Protein AF-A0A8H3QRW9-F1 (afdb_monomer_lite)

Sequence (106 aa):
MYIDSHDRFKETELPLIHEFHNTLKDEYHNLYLKTDVLNLADVWTEFRKMSIEYYELDSSHYVSAPSLTWDGMLKMTGVRIKLFTDMVMHDFTEKAKYGGISMACQ

Radius of gyration: 27.6 Å; chains: 1; bounding box: 53×30×73 Å

Structure (mmCIF, N/CA/C/O backbone):
data_AF-A0A8H3QRW9-F1
#
_entry.id   AF-A0A8H3QRW9-F1
#
loop_
_atom_site.group_PDB
_atom_site.id
_atom_site.type_symbol
_atom_site.label_atom_id
_atom_site.label_alt_id
_atom_site.label_comp_id
_atom_site.label_asym_id
_atom_site.label_entity_id
_atom_site.label_seq_id
_atom_site.pdbx_PDB_ins_code
_atom_site.Cartn_x
_atom_site.Cartn_y
_atom_site.Cartn_z
_atom_site.occupancy
_atom_site.B_iso_or_equiv
_atom_site.auth_seq_id
_atom_site.auth_comp_id
_atom_site.auth_asym_id
_atom_site.auth_atom_id
_atom_site.pdbx_PDB_model_num
ATOM 1 N N . MET A 1 1 ? 22.702 18.508 -46.870 1.00 47.69 1 MET A N 1
ATOM 2 C CA . MET A 1 1 ? 22.816 17.116 -47.346 1.00 47.69 1 MET A CA 1
ATOM 3 C C . MET A 1 1 ? 21.394 16.617 -47.540 1.00 47.69 1 MET A C 1
ATOM 5 O O . MET A 1 1 ? 20.674 16.490 -46.561 1.00 47.69 1 MET A O 1
ATOM 9 N N . TYR A 1 2 ? 20.933 16.564 -48.791 1.00 55.78 2 TYR A N 1
ATOM 10 C CA . TYR A 1 2 ? 19.545 16.243 -49.134 1.00 55.78 2 TYR A CA 1
ATOM 11 C C . TYR A 1 2 ? 19.427 14.718 -49.136 1.00 55.78 2 TYR A C 1
ATOM 13 O O . TYR A 1 2 ? 20.098 14.072 -49.933 1.00 55.78 2 TYR A O 1
ATOM 21 N N . ILE A 1 3 ? 18.667 14.154 -48.199 1.00 68.12 3 ILE A N 1
ATOM 22 C CA . ILE A 1 3 ? 18.409 12.710 -48.165 1.00 68.12 3 ILE A CA 1
ATOM 23 C C . ILE A 1 3 ? 17.525 12.389 -49.370 1.00 68.12 3 ILE A C 1
ATOM 25 O O . ILE A 1 3 ? 16.426 12.955 -49.490 1.00 68.12 3 ILE A O 1
ATOM 29 N N . ASP A 1 4 ? 18.031 11.536 -50.264 1.00 76.81 4 ASP A N 1
ATOM 30 C CA . ASP A 1 4 ? 17.311 11.089 -51.449 1.00 76.81 4 ASP A CA 1
ATOM 31 C C . ASP A 1 4 ? 15.982 10.460 -51.017 1.00 76.81 4 ASP A C 1
ATOM 33 O O . ASP A 1 4 ? 15.887 9.713 -50.041 1.00 76.81 4 ASP A O 1
ATOM 37 N N . SER A 1 5 ? 14.921 10.798 -51.743 1.00 68.88 5 SER A N 1
ATOM 38 C CA . SER A 1 5 ? 13.621 10.159 -51.583 1.00 68.88 5 SER A CA 1
ATOM 39 C C . SER A 1 5 ? 13.723 8.635 -51.645 1.00 68.88 5 SER A C 1
ATOM 41 O O . SER A 1 5 ? 13.029 7.967 -50.887 1.00 68.88 5 SER A O 1
ATOM 43 N N . HIS A 1 6 ? 14.628 8.097 -52.467 1.00 65.38 6 HIS A N 1
ATOM 44 C CA . HIS A 1 6 ? 14.844 6.661 -52.603 1.00 65.38 6 HIS A CA 1
ATOM 45 C C . HIS A 1 6 ? 15.444 6.014 -51.342 1.00 65.38 6 HIS A C 1
ATOM 47 O O . HIS A 1 6 ? 15.092 4.882 -51.012 1.00 65.38 6 HIS A O 1
ATOM 53 N N . ASP A 1 7 ? 16.263 6.748 -50.587 1.00 69.44 7 ASP A N 1
ATOM 54 C CA . ASP A 1 7 ? 16.821 6.275 -49.316 1.00 69.44 7 ASP A CA 1
ATOM 55 C C . ASP A 1 7 ? 15.751 6.248 -48.208 1.00 69.44 7 ASP A C 1
ATOM 57 O O . ASP A 1 7 ? 15.684 5.288 -47.443 1.00 69.44 7 ASP A O 1
ATOM 61 N N . ARG A 1 8 ? 14.821 7.220 -48.188 1.00 63.34 8 ARG A N 1
ATOM 62 C CA . ARG A 1 8 ? 13.657 7.194 -47.272 1.00 63.34 8 ARG A CA 1
ATOM 63 C C . ARG A 1 8 ? 12.704 6.031 -47.539 1.00 63.34 8 ARG A C 1
ATOM 65 O O . ARG A 1 8 ? 12.075 5.537 -46.605 1.00 63.34 8 ARG A O 1
ATOM 72 N N . PHE A 1 9 ? 12.557 5.610 -48.796 1.00 59.94 9 PHE A N 1
ATOM 73 C CA . PHE A 1 9 ? 11.722 4.452 -49.123 1.00 59.94 9 PHE A CA 1
ATOM 74 C C . PHE A 1 9 ? 12.325 3.158 -48.566 1.00 59.94 9 PHE A C 1
ATOM 76 O O . PHE A 1 9 ? 11.588 2.362 -48.002 1.00 59.94 9 PHE A O 1
ATOM 83 N N . LYS A 1 10 ? 13.655 3.005 -48.587 1.00 62.19 10 LYS A N 1
ATOM 84 C CA . LYS A 1 10 ? 14.335 1.851 -47.974 1.00 62.19 10 LYS A CA 1
ATOM 85 C C . LYS A 1 10 ? 14.301 1.863 -46.443 1.00 62.19 10 LYS A C 1
ATOM 87 O O . LYS A 1 10 ? 14.248 0.802 -45.837 1.00 62.19 10 LYS A O 1
ATOM 92 N N . GLU A 1 11 ? 14.286 3.038 -45.811 1.00 63.38 11 GLU A N 1
ATOM 93 C CA . GLU A 1 11 ? 14.089 3.170 -44.353 1.00 63.38 11 GLU A CA 1
ATOM 94 C C . GLU A 1 11 ? 12.643 2.894 -43.902 1.00 63.38 11 GLU A C 1
ATOM 96 O O . GLU A 1 11 ? 12.408 2.591 -42.734 1.00 63.38 11 GLU A O 1
ATOM 101 N N . THR A 1 12 ? 11.667 3.014 -44.809 1.00 61.97 12 THR A N 1
ATOM 102 C CA . THR A 1 12 ? 10.236 2.788 -44.525 1.00 61.97 12 THR A CA 1
ATOM 103 C C . THR A 1 12 ? 9.735 1.413 -44.967 1.00 61.97 12 THR A C 1
ATOM 105 O O . THR A 1 12 ? 8.573 1.078 -44.725 1.00 61.97 12 THR A O 1
ATOM 108 N N . GLU A 1 13 ? 10.597 0.592 -45.572 1.00 69.44 13 GLU A N 1
ATOM 109 C CA . GLU A 1 13 ? 10.305 -0.810 -45.854 1.00 69.44 13 GLU A CA 1
ATOM 110 C C . GLU A 1 13 ? 10.234 -1.596 -44.538 1.00 69.44 13 GLU A C 1
ATOM 112 O O . GLU A 1 13 ? 11.190 -1.675 -43.768 1.00 69.44 13 GLU A O 1
ATOM 117 N N . LEU A 1 14 ? 9.053 -2.158 -44.259 1.00 68.75 14 LEU A N 1
ATOM 118 C CA . LEU A 1 14 ? 8.827 -2.993 -43.082 1.00 68.75 14 LEU A CA 1
ATOM 119 C C . LEU A 1 14 ? 9.747 -4.225 -43.139 1.00 68.75 14 LEU A C 1
ATOM 121 O O . LEU A 1 14 ? 9.789 -4.892 -44.180 1.00 68.75 14 LEU A O 1
ATOM 125 N N . PRO A 1 15 ? 10.442 -4.569 -42.038 1.00 70.25 15 PRO A N 1
ATOM 126 C CA . PRO A 1 15 ? 11.283 -5.757 -41.994 1.00 70.25 15 PRO A CA 1
ATOM 127 C C . PRO A 1 15 ? 10.455 -7.019 -42.247 1.00 70.25 15 PRO A C 1
ATOM 129 O O . PRO A 1 15 ? 9.232 -7.046 -42.068 1.00 70.25 15 PRO A O 1
ATOM 132 N N . LEU A 1 16 ? 11.129 -8.097 -42.654 1.00 79.19 16 LEU A N 1
ATOM 133 C CA . LEU A 1 16 ? 10.473 -9.384 -42.862 1.00 79.19 16 LEU A CA 1
ATOM 134 C C . LEU A 1 16 ? 9.714 -9.796 -41.593 1.00 79.19 16 LEU A C 1
ATOM 136 O O . LEU A 1 16 ? 10.225 -9.676 -40.484 1.00 79.19 16 LEU A O 1
ATOM 140 N N . ILE A 1 17 ? 8.506 -10.342 -41.762 1.00 75.00 17 ILE A N 1
ATOM 141 C CA . ILE A 1 17 ? 7.582 -10.686 -40.663 1.00 75.00 17 ILE A CA 1
ATOM 142 C C . ILE A 1 17 ? 8.264 -11.489 -39.542 1.00 75.00 17 ILE A C 1
ATOM 144 O O . ILE A 1 17 ? 7.983 -11.265 -38.368 1.00 75.00 17 ILE A O 1
ATOM 148 N N . HIS A 1 18 ? 9.171 -12.409 -39.884 1.00 73.94 18 HIS A N 1
ATOM 149 C CA . HIS A 1 18 ? 9.894 -13.220 -38.900 1.00 73.94 18 HIS A CA 1
ATOM 150 C C . HIS A 1 18 ? 10.879 -12.396 -38.051 1.00 73.94 18 HIS A C 1
ATOM 152 O O . HIS A 1 18 ? 10.978 -12.610 -36.848 1.00 73.94 18 HIS A O 1
ATOM 158 N N . GLU A 1 19 ? 11.570 -11.439 -38.667 1.00 73.56 19 GLU A N 1
ATOM 159 C CA . GLU A 1 19 ? 12.517 -10.540 -38.012 1.00 73.56 19 GLU A CA 1
ATOM 160 C C . GLU A 1 19 ? 11.757 -9.546 -37.131 1.00 73.56 19 GLU A C 1
ATOM 162 O O . GLU A 1 19 ? 12.040 -9.432 -35.944 1.00 73.56 19 GLU A O 1
ATOM 167 N N . PHE A 1 20 ? 10.675 -8.970 -37.663 1.00 74.38 20 PHE A N 1
ATOM 168 C CA . PHE A 1 20 ? 9.756 -8.115 -36.915 1.00 74.38 20 PHE A CA 1
ATOM 169 C C . PHE A 1 20 ? 9.196 -8.804 -35.660 1.00 74.38 20 PHE A C 1
ATOM 171 O O . PHE A 1 20 ? 9.179 -8.218 -34.577 1.00 74.38 20 PHE A O 1
ATOM 178 N N . HIS A 1 21 ? 8.758 -10.063 -35.783 1.00 69.94 21 HIS A N 1
ATOM 179 C CA . HIS A 1 21 ? 8.226 -10.824 -34.653 1.00 69.94 21 HIS A CA 1
ATOM 180 C C . HIS A 1 21 ? 9.283 -11.179 -33.607 1.00 69.94 21 HIS A C 1
ATOM 182 O O . HIS A 1 21 ? 8.955 -11.154 -32.419 1.00 69.94 21 HIS A O 1
ATOM 188 N N . ASN A 1 22 ? 10.513 -11.497 -34.019 1.00 69.94 22 ASN A N 1
ATOM 189 C CA . ASN A 1 22 ? 11.608 -11.788 -33.093 1.00 69.94 22 ASN A CA 1
ATOM 190 C C . ASN A 1 22 ? 12.012 -10.526 -32.315 1.00 69.94 22 ASN A C 1
ATOM 192 O O . ASN A 1 22 ? 12.057 -10.555 -31.087 1.00 69.94 22 ASN A O 1
ATOM 196 N N . THR A 1 23 ? 12.186 -9.387 -32.995 1.00 70.69 23 THR A N 1
ATOM 197 C CA . THR A 1 23 ? 12.515 -8.106 -32.345 1.00 70.69 23 THR A CA 1
ATOM 198 C C . THR A 1 23 ? 11.416 -7.658 -31.373 1.00 70.69 23 THR A C 1
ATOM 200 O O . THR A 1 23 ? 11.709 -7.250 -30.249 1.00 70.69 23 THR A O 1
ATOM 203 N N . LEU A 1 24 ? 10.135 -7.779 -31.752 1.00 73.25 24 LEU A N 1
ATOM 204 C CA . LEU A 1 24 ? 9.003 -7.454 -30.871 1.00 73.25 24 LEU A CA 1
ATOM 205 C C . LEU A 1 24 ? 8.928 -8.342 -29.625 1.00 73.25 24 LEU A C 1
ATOM 207 O O . LEU A 1 24 ? 8.663 -7.843 -28.529 1.00 73.25 24 LEU A O 1
ATOM 211 N N . LYS A 1 25 ? 9.100 -9.657 -29.793 1.00 70.94 25 LYS A N 1
ATOM 212 C CA . LYS A 1 25 ? 8.938 -10.617 -28.696 1.00 70.94 25 LYS A CA 1
ATOM 213 C C . LYS A 1 25 ? 10.096 -10.625 -27.721 1.00 70.94 25 LYS A C 1
ATOM 215 O O . LYS A 1 25 ? 9.840 -10.850 -26.546 1.00 70.94 25 LYS A O 1
ATOM 220 N N . ASP A 1 26 ? 11.318 -10.401 -28.184 1.00 78.56 26 ASP A N 1
ATOM 221 C CA . ASP A 1 26 ? 12.482 -10.530 -27.317 1.00 78.56 26 ASP A CA 1
ATOM 222 C C . ASP A 1 26 ? 12.952 -9.162 -26.829 1.00 78.56 26 ASP A C 1
ATOM 224 O O . ASP A 1 26 ? 13.007 -8.924 -25.626 1.00 78.56 26 ASP A O 1
ATOM 228 N N . GLU A 1 27 ? 13.238 -8.211 -27.713 1.00 80.75 27 GLU A N 1
ATOM 229 C CA . GLU A 1 27 ? 13.847 -6.944 -27.288 1.00 80.75 27 GLU A CA 1
ATOM 230 C C . GLU A 1 27 ? 12.825 -5.981 -26.685 1.00 80.75 27 GLU A C 1
ATOM 232 O O . GLU A 1 27 ? 12.997 -5.515 -25.555 1.00 80.75 27 GLU A O 1
ATOM 237 N N . TYR A 1 28 ? 11.730 -5.718 -27.402 1.00 82.88 28 TYR A N 1
ATOM 238 C CA . TYR A 1 28 ? 10.705 -4.790 -26.923 1.00 82.88 28 TYR A CA 1
ATOM 239 C C . TYR A 1 28 ? 9.996 -5.326 -25.680 1.00 82.88 28 TYR A C 1
ATOM 241 O O . TYR A 1 28 ? 9.835 -4.590 -24.709 1.00 82.88 28 TYR A O 1
ATOM 249 N N . HIS A 1 29 ? 9.608 -6.604 -25.665 1.00 88.38 29 HIS A N 1
ATOM 250 C CA . HIS A 1 29 ? 8.973 -7.211 -24.494 1.00 88.38 29 HIS A CA 1
ATOM 251 C C . HIS A 1 29 ? 9.865 -7.148 -23.249 1.00 88.38 29 HIS A C 1
ATOM 253 O O . HIS A 1 29 ? 9.399 -6.711 -22.197 1.00 88.38 29 HIS A O 1
ATOM 259 N N . ASN A 1 30 ? 11.144 -7.531 -23.362 1.00 89.75 30 ASN A N 1
ATOM 260 C CA . ASN A 1 30 ? 12.070 -7.483 -22.230 1.00 89.75 30 ASN A CA 1
ATOM 261 C C . ASN A 1 30 ? 12.302 -6.047 -21.751 1.00 89.75 30 ASN A C 1
ATOM 263 O O . ASN A 1 30 ? 12.410 -5.816 -20.546 1.00 89.75 30 ASN A O 1
ATOM 267 N N . LEU A 1 31 ? 12.346 -5.078 -22.671 1.00 89.56 31 LEU A N 1
ATOM 268 C CA . LEU A 1 31 ? 12.443 -3.665 -22.322 1.00 89.56 31 LEU A CA 1
ATOM 269 C C . LEU A 1 31 ? 11.210 -3.197 -21.535 1.00 89.56 31 LEU A C 1
ATOM 271 O O . LEU A 1 31 ? 11.372 -2.642 -20.451 1.00 89.56 31 LEU A O 1
ATOM 275 N N . TYR A 1 32 ? 9.997 -3.470 -22.027 1.00 91.00 32 TYR A N 1
ATOM 276 C CA . TYR A 1 32 ? 8.754 -3.119 -21.331 1.00 91.00 32 TYR A CA 1
ATOM 277 C C . TYR A 1 32 ? 8.648 -3.789 -19.965 1.00 91.00 32 TYR A C 1
ATOM 279 O O . TYR A 1 32 ? 8.357 -3.114 -18.982 1.00 91.00 32 TYR A O 1
ATOM 287 N N . LEU A 1 33 ? 8.926 -5.093 -19.888 1.00 93.12 33 LEU A N 1
ATOM 288 C CA . LEU A 1 33 ? 8.887 -5.846 -18.638 1.00 93.12 33 LEU A CA 1
ATOM 289 C C . LEU A 1 33 ? 9.875 -5.270 -17.619 1.00 93.12 33 LEU A C 1
ATOM 291 O O . LEU A 1 33 ? 9.537 -5.096 -16.452 1.00 93.12 33 LEU A O 1
ATOM 295 N N . LYS A 1 34 ? 11.088 -4.918 -18.060 1.00 95.31 34 LYS A N 1
ATOM 296 C CA . LYS A 1 34 ? 12.086 -4.286 -17.197 1.00 95.31 34 LYS A CA 1
ATOM 297 C C . LYS A 1 34 ? 11.615 -2.920 -16.703 1.00 95.31 34 LYS A C 1
ATOM 299 O O . LYS A 1 34 ? 11.766 -2.632 -15.520 1.00 95.31 34 LYS A O 1
ATOM 304 N N . THR A 1 35 ? 11.045 -2.091 -17.575 1.00 95.94 35 THR A N 1
ATOM 305 C CA . THR A 1 35 ? 10.499 -0.784 -17.187 1.00 95.94 35 THR A CA 1
ATOM 306 C C . THR A 1 35 ? 9.342 -0.924 -16.199 1.00 95.94 35 THR A C 1
ATOM 308 O O . THR A 1 35 ? 9.318 -0.205 -15.205 1.00 95.94 35 THR A O 1
ATOM 311 N N . ASP A 1 36 ? 8.426 -1.865 -16.424 1.00 96.50 36 ASP A N 1
ATOM 312 C CA . ASP A 1 36 ? 7.282 -2.111 -15.541 1.00 96.50 36 ASP A CA 1
ATOM 313 C C . ASP A 1 36 ? 7.733 -2.570 -14.147 1.00 96.50 36 ASP A C 1
ATOM 315 O O . ASP A 1 36 ? 7.342 -1.985 -13.139 1.00 96.50 36 ASP A O 1
ATOM 319 N N . VAL A 1 37 ? 8.660 -3.534 -14.085 1.00 97.00 37 VAL A N 1
ATOM 320 C CA . VAL A 1 37 ? 9.226 -4.026 -12.819 1.00 97.00 37 VAL A CA 1
ATOM 321 C C . VAL A 1 37 ? 9.973 -2.924 -12.067 1.00 97.00 37 VAL A C 1
ATOM 323 O O . VAL A 1 37 ? 9.828 -2.817 -10.851 1.00 97.00 37 VAL A O 1
ATOM 326 N N . LEU A 1 38 ? 10.765 -2.098 -12.761 1.00 97.56 38 LEU A N 1
ATOM 327 C CA . LEU A 1 38 ? 11.498 -0.998 -12.127 1.00 97.56 38 LEU A CA 1
ATOM 328 C C . LEU A 1 38 ? 10.551 0.075 -11.582 1.00 97.56 38 LEU A C 1
ATOM 330 O O . LEU A 1 38 ? 10.720 0.499 -10.442 1.00 97.56 38 LEU A O 1
ATOM 334 N N . ASN A 1 39 ? 9.536 0.468 -12.355 1.00 97.50 39 ASN A N 1
ATOM 335 C CA . ASN A 1 39 ? 8.540 1.443 -11.913 1.00 97.50 39 ASN A CA 1
ATOM 336 C C . ASN A 1 39 ? 7.731 0.916 -10.725 1.00 97.50 39 ASN A C 1
ATOM 338 O O . ASN A 1 39 ? 7.509 1.638 -9.754 1.00 97.50 39 ASN A O 1
ATOM 342 N N . LEU A 1 40 ? 7.321 -0.353 -10.772 1.00 97.31 40 LEU A N 1
ATOM 343 C CA . LEU A 1 40 ? 6.607 -0.983 -9.670 1.00 97.31 40 LEU A CA 1
ATOM 344 C C . LEU A 1 40 ? 7.482 -1.056 -8.414 1.00 97.31 40 LEU A C 1
ATOM 346 O O . LEU A 1 40 ? 7.002 -0.760 -7.322 1.00 97.31 40 LEU A O 1
ATOM 350 N N . ALA A 1 41 ? 8.760 -1.414 -8.558 1.00 97.38 41 ALA A N 1
ATOM 351 C CA . ALA A 1 41 ? 9.700 -1.467 -7.444 1.00 97.38 41 ALA A CA 1
ATOM 352 C C . ALA A 1 41 ? 9.932 -0.088 -6.811 1.00 97.38 41 ALA A C 1
ATOM 354 O O . ALA A 1 41 ? 9.997 0.007 -5.584 1.00 97.38 41 ALA A O 1
ATOM 355 N N . ASP A 1 42 ? 10.023 0.969 -7.619 1.00 97.88 42 ASP A N 1
ATOM 356 C CA . ASP A 1 42 ? 10.199 2.343 -7.140 1.00 97.88 42 ASP A CA 1
ATOM 357 C C . ASP A 1 42 ? 8.973 2.811 -6.337 1.00 97.88 42 ASP A C 1
ATOM 359 O O . ASP A 1 42 ? 9.077 3.139 -5.152 1.00 97.88 42 ASP A O 1
ATOM 363 N N . VAL A 1 43 ? 7.776 2.690 -6.926 1.00 97.44 43 VAL A N 1
ATOM 364 C CA . VAL A 1 43 ? 6.507 3.032 -6.259 1.00 97.44 43 VAL A CA 1
ATOM 365 C C . VAL A 1 43 ? 6.306 2.208 -4.985 1.00 97.44 43 VAL A C 1
ATOM 367 O O . VAL A 1 43 ? 5.893 2.746 -3.956 1.00 97.44 43 VAL A O 1
ATOM 370 N N . TRP A 1 44 ? 6.617 0.910 -5.019 1.00 96.69 44 TRP A N 1
ATOM 371 C CA . TRP A 1 44 ? 6.487 0.039 -3.852 1.00 96.69 44 TRP A CA 1
ATOM 372 C C . TRP A 1 44 ? 7.465 0.407 -2.733 1.00 96.69 44 TRP A C 1
ATOM 374 O O . TRP A 1 44 ? 7.104 0.372 -1.554 1.00 96.69 44 TRP A O 1
ATOM 384 N N . THR A 1 45 ? 8.693 0.792 -3.083 1.00 97.12 45 THR A N 1
ATOM 385 C CA . THR A 1 45 ? 9.708 1.202 -2.107 1.00 97.12 45 THR A CA 1
ATOM 386 C C . THR A 1 45 ? 9.275 2.469 -1.376 1.00 97.12 45 THR A C 1
ATOM 388 O O . THR A 1 45 ? 9.343 2.512 -0.146 1.00 97.12 45 THR A O 1
ATOM 391 N N . GLU A 1 46 ? 8.773 3.470 -2.101 1.00 97.44 46 GLU A N 1
ATOM 392 C CA . GLU A 1 46 ? 8.255 4.697 -1.487 1.00 97.44 46 GLU A CA 1
ATOM 393 C C . GLU A 1 46 ? 6.981 4.447 -0.677 1.00 97.44 46 GLU A C 1
ATOM 395 O O . GLU A 1 46 ? 6.851 4.939 0.445 1.00 97.44 46 GLU A O 1
ATOM 400 N N . PHE A 1 47 ? 6.079 3.592 -1.164 1.00 96.75 47 PHE A N 1
ATOM 401 C CA . PHE A 1 47 ? 4.900 3.188 -0.401 1.00 96.75 47 PHE A CA 1
ATOM 402 C C . PHE A 1 47 ? 5.262 2.504 0.926 1.00 96.75 47 PHE A C 1
ATOM 404 O O . PHE A 1 47 ? 4.653 2.790 1.961 1.00 96.75 47 PHE A O 1
ATOM 411 N N . ARG A 1 48 ? 6.272 1.626 0.933 1.00 96.69 48 ARG A N 1
ATOM 412 C CA . ARG A 1 48 ? 6.748 0.962 2.155 1.00 96.69 48 ARG A CA 1
ATOM 413 C C . ARG A 1 48 ? 7.378 1.952 3.134 1.00 96.69 48 ARG A C 1
ATOM 415 O O . ARG A 1 48 ? 7.065 1.889 4.320 1.00 96.69 48 ARG A O 1
ATOM 422 N N . LYS A 1 49 ? 8.222 2.875 2.654 1.00 97.31 49 LYS A N 1
ATOM 423 C CA . LYS A 1 49 ? 8.815 3.939 3.488 1.00 97.31 49 LYS A CA 1
ATOM 424 C C . LYS A 1 49 ? 7.731 4.790 4.145 1.00 97.31 49 LYS A C 1
ATOM 426 O O . LYS A 1 49 ? 7.723 4.921 5.364 1.00 97.31 49 LYS A O 1
ATOM 431 N N . MET A 1 50 ? 6.777 5.268 3.348 1.00 96.25 50 MET A N 1
ATOM 432 C CA . MET A 1 50 ? 5.622 6.030 3.819 1.00 96.25 50 MET A CA 1
ATOM 433 C C . MET A 1 50 ? 4.814 5.240 4.855 1.00 96.25 50 MET A C 1
ATOM 435 O O . MET A 1 50 ? 4.453 5.766 5.901 1.00 96.25 50 MET A O 1
ATOM 439 N N . SER A 1 51 ? 4.560 3.954 4.609 1.00 95.88 51 SER A N 1
ATOM 440 C CA . SER A 1 51 ? 3.784 3.126 5.539 1.00 95.88 51 SER A CA 1
ATOM 441 C C . SER A 1 51 ? 4.451 3.016 6.914 1.00 95.88 51 SER A C 1
ATOM 443 O O . SER A 1 51 ? 3.786 3.147 7.943 1.00 95.88 51 SER A O 1
ATOM 445 N N . ILE A 1 52 ? 5.774 2.842 6.931 1.00 96.00 52 ILE A N 1
ATOM 446 C CA . ILE A 1 52 ? 6.563 2.787 8.163 1.00 96.00 52 ILE A CA 1
ATOM 447 C C . ILE A 1 52 ? 6.599 4.158 8.850 1.00 96.00 52 ILE A C 1
ATOM 449 O O . ILE A 1 52 ? 6.488 4.220 10.068 1.00 96.00 52 ILE A O 1
ATOM 453 N N . GLU A 1 53 ? 6.719 5.252 8.100 1.00 96.31 53 GLU A N 1
ATOM 454 C CA . GLU A 1 53 ? 6.773 6.606 8.662 1.00 96.31 53 GLU A CA 1
ATOM 455 C C . GLU A 1 53 ? 5.440 7.043 9.290 1.00 96.31 53 GLU A C 1
ATOM 457 O O . GLU A 1 53 ? 5.421 7.543 10.411 1.00 96.31 53 GLU A O 1
ATOM 462 N N . TYR A 1 54 ? 4.320 6.839 8.591 1.00 93.88 54 TYR A N 1
ATOM 463 C CA . TYR A 1 54 ? 3.013 7.351 9.018 1.00 93.88 54 TYR A CA 1
ATOM 464 C C . TYR A 1 54 ? 2.243 6.394 9.925 1.00 93.88 54 TYR A C 1
ATOM 466 O O . TYR A 1 54 ? 1.564 6.837 10.851 1.00 93.88 54 TYR A O 1
ATOM 474 N N . TYR A 1 55 ? 2.298 5.092 9.643 1.00 93.56 55 TYR A N 1
ATOM 475 C CA . TYR A 1 55 ? 1.532 4.090 10.388 1.00 93.56 55 TYR A CA 1
ATOM 476 C C . TYR A 1 55 ? 2.401 3.291 11.357 1.00 93.56 55 TYR A C 1
ATOM 478 O O . TYR A 1 55 ? 1.853 2.576 12.199 1.00 93.56 55 TYR A O 1
ATOM 486 N N . GLU A 1 56 ? 3.736 3.385 11.251 1.00 95.12 56 GLU A N 1
ATOM 487 C CA . GLU A 1 56 ? 4.679 2.503 11.952 1.00 95.12 56 GLU A CA 1
ATOM 488 C C . GLU A 1 56 ? 4.346 1.016 11.709 1.00 95.12 56 GLU A C 1
ATOM 490 O O . GLU A 1 56 ? 4.449 0.175 12.608 1.00 95.12 56 GLU A O 1
ATOM 495 N N . LEU A 1 57 ? 3.873 0.707 10.499 1.00 95.25 57 LEU A N 1
ATOM 496 C CA . LEU A 1 57 ? 3.517 -0.630 10.037 1.00 95.25 57 LEU A CA 1
ATOM 497 C C . LEU A 1 57 ? 4.237 -0.892 8.713 1.00 95.25 57 LEU A C 1
ATOM 499 O O . LEU A 1 57 ? 4.278 -0.035 7.832 1.00 95.25 57 LEU A O 1
ATOM 503 N N . ASP A 1 58 ? 4.796 -2.090 8.557 1.00 95.12 58 ASP A N 1
ATOM 504 C CA . ASP A 1 58 ? 5.418 -2.499 7.296 1.00 95.12 58 ASP A CA 1
ATOM 505 C C . ASP A 1 58 ? 4.357 -3.085 6.362 1.00 95.12 58 ASP A C 1
ATOM 507 O O . ASP A 1 58 ? 3.753 -4.118 6.663 1.00 95.12 58 ASP A O 1
ATOM 511 N N . SER A 1 59 ? 4.162 -2.444 5.207 1.00 94.19 59 SER A N 1
ATOM 512 C CA . SER A 1 59 ? 3.221 -2.879 4.172 1.00 94.19 59 SER A CA 1
ATOM 513 C C . SER A 1 59 ? 3.486 -4.302 3.669 1.00 94.19 59 SER A C 1
ATOM 515 O O . SER A 1 59 ? 2.552 -4.975 3.242 1.00 94.19 59 SER A O 1
ATOM 517 N N . SER A 1 60 ? 4.722 -4.796 3.780 1.00 94.81 60 SER A N 1
ATOM 518 C CA . SER A 1 60 ? 5.121 -6.139 3.330 1.00 94.81 60 SER A CA 1
ATOM 519 C C . SER A 1 60 ? 4.514 -7.273 4.167 1.00 94.81 60 SER A C 1
ATOM 521 O O . SER A 1 60 ? 4.509 -8.420 3.727 1.00 94.81 60 SER A O 1
ATOM 523 N N . HIS A 1 61 ? 4.003 -6.976 5.367 1.00 95.06 61 HIS A N 1
ATOM 524 C CA . HIS A 1 61 ? 3.338 -7.961 6.230 1.00 95.06 61 HIS A CA 1
ATOM 525 C C . HIS A 1 61 ? 1.839 -8.118 5.942 1.00 95.06 61 HIS A C 1
ATOM 527 O O . HIS A 1 61 ? 1.181 -8.951 6.565 1.00 95.06 61 HIS A O 1
ATOM 533 N N . TYR A 1 62 ? 1.287 -7.339 5.008 1.00 95.50 62 TYR A N 1
ATOM 534 C CA . TYR A 1 62 ? -0.135 -7.348 4.687 1.00 95.50 62 TYR A CA 1
ATOM 535 C C . TYR A 1 62 ? -0.365 -7.842 3.262 1.00 95.50 62 TYR A C 1
ATOM 537 O O . TYR A 1 62 ? 0.378 -7.529 2.338 1.00 95.50 62 TYR A O 1
ATOM 545 N N . VAL A 1 63 ? -1.450 -8.595 3.076 1.00 94.75 63 VAL A N 1
ATOM 546 C CA . VAL A 1 63 ? -1.853 -9.132 1.764 1.00 94.75 63 VAL A CA 1
ATOM 547 C C . VAL A 1 63 ? -2.344 -8.022 0.827 1.00 94.75 63 VAL A C 1
ATOM 549 O O . VAL A 1 63 ? -2.268 -8.155 -0.391 1.00 94.75 63 VAL A O 1
ATOM 552 N N . SER A 1 64 ? -2.881 -6.931 1.380 1.00 95.56 64 SER A N 1
ATOM 553 C CA . SER A 1 64 ? -3.471 -5.845 0.600 1.00 95.56 64 SER A CA 1
ATOM 554 C C . SER A 1 64 ? -3.404 -4.505 1.334 1.00 95.56 64 SER A C 1
ATOM 556 O O . SER A 1 64 ? -3.337 -4.465 2.566 1.00 95.56 64 SER A O 1
ATOM 558 N N . ALA A 1 65 ? -3.484 -3.403 0.581 1.00 94.31 65 ALA A N 1
ATOM 559 C CA . ALA A 1 65 ? -3.522 -2.055 1.147 1.00 94.31 65 ALA A CA 1
ATOM 560 C C . ALA A 1 65 ? -4.705 -1.834 2.117 1.00 94.31 65 ALA A C 1
ATOM 562 O O . ALA A 1 65 ? -4.459 -1.311 3.199 1.00 94.31 65 ALA A O 1
ATOM 563 N N . PRO A 1 66 ? -5.947 -2.295 1.845 1.00 95.25 66 PRO A N 1
ATOM 564 C CA . PRO A 1 66 ? -7.038 -2.182 2.816 1.00 95.25 66 PRO A CA 1
ATOM 565 C C . PRO A 1 66 ? -6.758 -2.877 4.152 1.00 95.25 66 PRO A C 1
ATOM 567 O O . PRO A 1 66 ? -7.146 -2.357 5.193 1.00 95.25 66 PRO A O 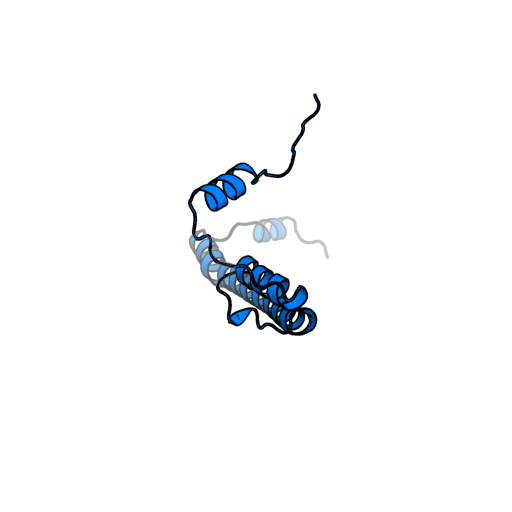1
ATOM 570 N N . SER A 1 67 ? -6.069 -4.026 4.148 1.00 95.75 67 SER A N 1
ATOM 571 C CA . SER A 1 67 ? -5.689 -4.723 5.385 1.00 95.75 67 SER A CA 1
ATOM 572 C C . SER A 1 67 ? -4.698 -3.904 6.216 1.00 95.75 67 SER A C 1
ATOM 574 O O . SER A 1 67 ? -4.869 -3.796 7.428 1.00 95.75 67 SER A O 1
ATOM 576 N N . LEU A 1 68 ? -3.707 -3.292 5.558 1.00 96.06 68 LEU A N 1
ATOM 577 C CA . LEU A 1 68 ? -2.764 -2.369 6.191 1.00 96.06 68 LEU A CA 1
ATOM 578 C C . LEU A 1 68 ? -3.491 -1.140 6.750 1.00 96.06 68 LEU A C 1
ATOM 580 O O . LEU A 1 68 ? -3.308 -0.788 7.911 1.00 96.06 68 LEU A O 1
ATOM 584 N N . THR A 1 69 ? -4.335 -0.491 5.943 1.00 94.88 69 THR A N 1
ATOM 585 C CA . THR A 1 69 ? -5.055 0.722 6.352 1.00 94.88 69 THR A CA 1
ATOM 586 C C . THR A 1 69 ? -6.035 0.447 7.488 1.00 94.88 69 THR A C 1
ATOM 588 O O . THR A 1 69 ? -6.189 1.287 8.369 1.00 94.88 69 THR A O 1
ATOM 591 N N . TRP A 1 70 ? -6.671 -0.726 7.510 1.00 94.62 70 TRP A N 1
ATOM 592 C CA . TRP A 1 70 ? -7.541 -1.141 8.608 1.00 94.62 70 TRP A CA 1
ATOM 593 C C . TRP A 1 70 ? -6.783 -1.217 9.935 1.00 94.62 70 TRP A C 1
ATOM 595 O O . TRP A 1 70 ? -7.227 -0.649 10.932 1.00 94.62 70 TRP A O 1
ATOM 605 N N . ASP A 1 71 ? -5.618 -1.862 9.946 1.00 94.44 71 ASP A N 1
ATOM 606 C CA . ASP A 1 71 ? -4.799 -1.969 11.154 1.00 94.44 71 ASP A CA 1
ATOM 607 C C . ASP A 1 71 ? -4.176 -0.618 11.544 1.00 94.44 71 ASP A C 1
ATOM 609 O O . ASP A 1 71 ? -4.198 -0.230 12.711 1.00 94.44 71 ASP A O 1
ATOM 613 N N . GLY A 1 72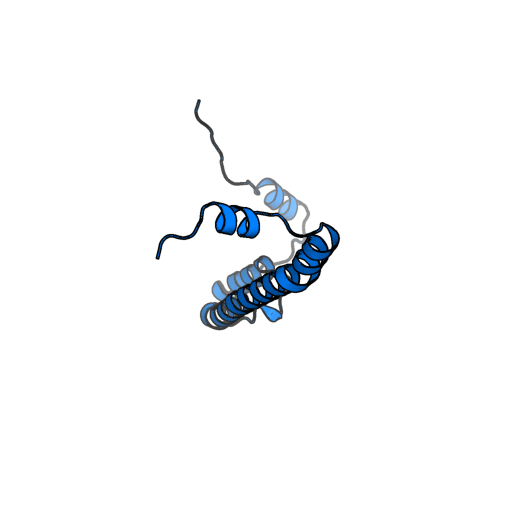 ? -3.737 0.173 10.559 1.00 95.12 72 GLY A N 1
ATOM 614 C CA . GLY A 1 72 ? -3.290 1.552 10.766 1.00 95.12 72 GLY A CA 1
ATOM 615 C C . GLY A 1 72 ? -4.371 2.426 11.409 1.00 95.12 72 GLY A C 1
ATOM 616 O O . GLY A 1 72 ? -4.098 3.132 12.378 1.00 95.12 72 GLY A O 1
ATOM 617 N N . MET A 1 73 ? -5.621 2.323 10.946 1.00 95.25 73 MET A N 1
ATOM 618 C CA . MET A 1 73 ? -6.774 3.016 11.533 1.00 95.25 73 MET A CA 1
ATOM 619 C C . MET A 1 73 ? -7.001 2.593 12.992 1.00 95.25 73 MET A C 1
ATOM 621 O O . MET A 1 73 ? -7.218 3.448 13.857 1.00 95.25 73 MET A O 1
ATOM 625 N N . LEU A 1 74 ? -6.946 1.293 13.292 1.00 95.00 74 LEU A N 1
ATOM 626 C CA . LEU A 1 74 ? -7.103 0.789 14.660 1.00 95.00 74 LEU A CA 1
ATOM 627 C C . LEU A 1 74 ? -5.971 1.264 15.575 1.00 95.00 74 LEU A C 1
ATOM 629 O O . LEU A 1 74 ? -6.234 1.704 16.694 1.00 95.00 74 LEU A O 1
ATOM 633 N N . LYS A 1 75 ? -4.726 1.237 15.090 1.00 93.50 75 LYS A N 1
ATOM 634 C CA . LYS A 1 75 ? -3.548 1.704 15.828 1.00 93.50 75 LYS A CA 1
ATOM 635 C C . LYS A 1 75 ? -3.613 3.205 16.118 1.00 93.50 75 LYS A C 1
ATOM 637 O O . LYS A 1 75 ? -3.370 3.607 17.251 1.00 93.50 75 LYS A O 1
ATOM 642 N N . MET A 1 76 ? -3.997 4.018 15.132 1.00 93.62 76 MET A N 1
ATOM 643 C CA . MET A 1 76 ? -4.123 5.475 15.278 1.00 93.62 76 MET A CA 1
ATOM 644 C C . MET A 1 76 ? -5.252 5.885 16.229 1.00 93.62 76 MET A C 1
ATOM 646 O O . MET A 1 76 ? -5.091 6.811 17.018 1.00 93.62 76 MET A O 1
ATOM 650 N N . THR A 1 77 ? -6.403 5.212 16.161 1.00 95.44 77 THR A N 1
ATOM 651 C CA . THR A 1 77 ? -7.570 5.548 16.998 1.00 95.44 77 THR A CA 1
ATOM 652 C C . THR A 1 77 ? -7.531 4.894 18.381 1.00 95.44 77 THR A C 1
ATOM 654 O O . THR A 1 77 ? -8.243 5.330 19.284 1.00 95.44 77 THR A O 1
ATOM 657 N N . GLY A 1 78 ? -6.741 3.829 18.561 1.00 93.12 78 GLY A N 1
ATOM 658 C CA . GLY A 1 78 ? -6.691 3.031 19.790 1.00 93.12 78 GLY A CA 1
ATOM 659 C C . GLY A 1 78 ? -7.979 2.250 20.084 1.00 93.12 78 GLY A C 1
ATOM 660 O O . GLY A 1 78 ? -8.118 1.660 21.161 1.00 93.12 78 GLY A O 1
ATOM 661 N N . VAL A 1 79 ? -8.939 2.243 19.154 1.00 94.38 79 VAL A N 1
ATOM 662 C CA . VAL A 1 79 ? -10.239 1.590 19.325 1.00 94.38 79 VAL A CA 1
ATOM 663 C C . VAL A 1 79 ? -10.071 0.077 19.231 1.00 94.38 79 VAL A C 1
ATOM 665 O O . VAL A 1 79 ? -9.461 -0.451 18.306 1.00 94.38 79 VAL A O 1
ATOM 668 N N . ARG A 1 80 ? -10.673 -0.651 20.177 1.00 91.62 80 ARG A N 1
ATOM 669 C CA . ARG A 1 80 ? -10.756 -2.117 20.139 1.00 91.62 80 ARG A CA 1
ATOM 670 C C . ARG A 1 80 ? -12.143 -2.537 19.675 1.00 91.62 80 ARG A C 1
ATOM 672 O O . ARG A 1 80 ? -13.097 -2.504 20.453 1.00 91.62 80 ARG A O 1
ATOM 679 N N . ILE A 1 81 ? -12.247 -2.933 18.410 1.00 90.38 81 ILE A N 1
ATOM 680 C CA . ILE A 1 81 ? -13.493 -3.460 17.848 1.00 90.38 81 ILE A CA 1
ATOM 681 C C . ILE A 1 81 ? -13.726 -4.864 18.410 1.00 90.38 81 ILE A C 1
ATOM 683 O O . ILE A 1 81 ? -12.843 -5.721 18.371 1.00 90.38 81 ILE A O 1
ATOM 687 N N . LYS A 1 82 ? -14.917 -5.092 18.965 1.00 89.62 82 LYS A N 1
ATOM 688 C CA . LYS A 1 82 ? -15.348 -6.414 19.428 1.00 89.62 82 LYS A CA 1
ATOM 689 C C . LYS A 1 82 ? -15.982 -7.181 18.274 1.00 89.62 82 LYS A C 1
ATOM 691 O O . LYS A 1 82 ? -16.642 -6.587 17.426 1.00 89.62 82 LYS A O 1
ATOM 696 N N . LEU A 1 83 ? -15.812 -8.499 18.280 1.00 90.44 83 LEU A N 1
ATOM 697 C CA . LEU A 1 83 ? -16.519 -9.376 17.355 1.00 90.44 83 LEU A CA 1
ATOM 698 C C . LEU A 1 83 ? -18.028 -9.304 17.623 1.00 90.44 83 LEU A C 1
ATOM 700 O O . LEU A 1 83 ? -18.447 -9.253 18.782 1.00 90.44 83 LEU A O 1
ATOM 704 N N . PHE A 1 84 ? -18.839 -9.318 16.564 1.00 91.12 84 PHE A N 1
ATOM 705 C CA . PHE A 1 84 ? -20.288 -9.403 16.711 1.00 91.12 84 PHE A CA 1
ATOM 706 C C . PHE A 1 84 ? -20.674 -10.732 17.365 1.00 91.12 84 PHE A C 1
ATOM 708 O O . PHE A 1 84 ? -20.321 -11.802 16.874 1.00 91.12 84 PHE A O 1
ATOM 715 N N . THR A 1 85 ? -21.392 -10.653 18.484 1.00 93.12 85 THR A N 1
ATOM 716 C CA . THR A 1 85 ? -21.877 -11.823 19.233 1.00 93.12 85 THR A CA 1
ATOM 717 C C . THR A 1 85 ? -23.327 -12.173 18.912 1.00 93.12 85 THR A C 1
ATOM 719 O O . THR A 1 85 ? -23.762 -13.278 19.210 1.00 93.12 85 THR A O 1
ATOM 722 N N . ASP A 1 86 ? -24.077 -11.231 18.339 1.00 93.69 86 ASP A N 1
ATOM 723 C CA . ASP A 1 86 ? -25.506 -11.352 18.056 1.00 93.69 86 ASP A CA 1
ATOM 724 C C . ASP A 1 86 ? -25.786 -11.003 16.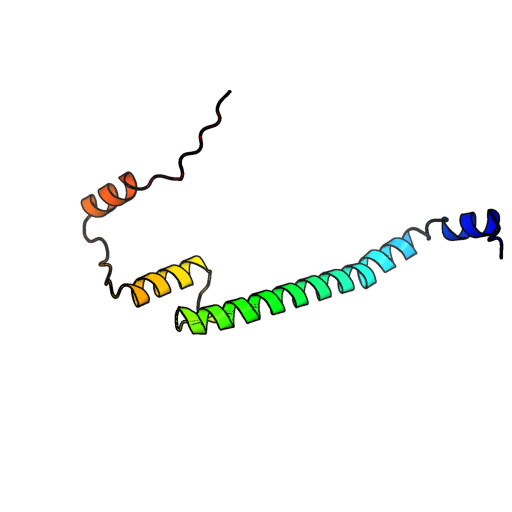586 1.00 93.69 86 ASP A C 1
ATOM 726 O O . ASP A 1 86 ? -25.196 -10.074 16.024 1.00 93.69 86 ASP A O 1
ATOM 730 N N . MET A 1 87 ? -26.717 -11.738 15.981 1.00 94.31 87 MET A N 1
ATOM 731 C CA . MET A 1 87 ? -27.209 -11.532 14.621 1.00 94.31 87 MET A CA 1
ATOM 732 C C . MET A 1 87 ? -27.873 -10.160 14.454 1.00 94.31 87 ME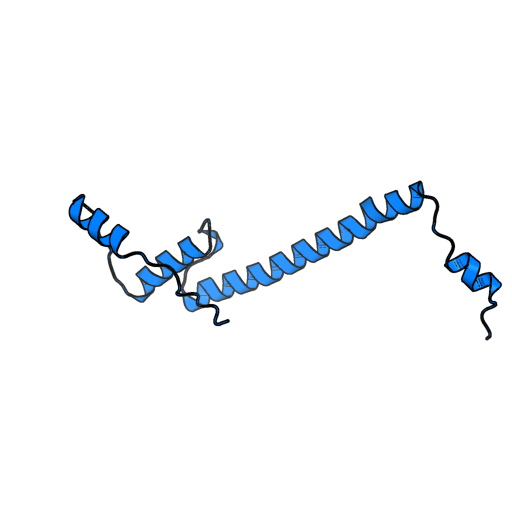T A C 1
ATOM 734 O O . MET A 1 87 ? -27.733 -9.543 13.403 1.00 94.31 87 MET A O 1
ATOM 738 N N . VAL A 1 88 ? -28.509 -9.618 15.499 1.00 94.69 88 VAL A N 1
ATOM 739 C CA . VAL A 1 88 ? -29.140 -8.287 15.432 1.00 94.69 88 VAL A CA 1
ATOM 740 C C . VAL A 1 88 ? -28.105 -7.177 15.195 1.00 94.69 88 VAL A C 1
ATOM 742 O O . VAL A 1 88 ? -28.353 -6.253 14.420 1.00 94.69 88 VAL A O 1
ATOM 745 N N . MET A 1 89 ? -26.924 -7.269 15.819 1.00 93.62 89 MET A N 1
ATOM 746 C CA . MET A 1 89 ? -25.839 -6.292 15.628 1.00 93.62 89 MET A CA 1
ATOM 747 C C . MET A 1 89 ? -25.242 -6.369 14.221 1.00 93.62 89 MET A C 1
ATOM 749 O O . MET A 1 89 ? -24.928 -5.340 13.615 1.00 93.62 89 MET A O 1
ATOM 753 N N . HIS A 1 90 ? -25.107 -7.590 13.703 1.00 93.50 90 HIS A N 1
ATOM 754 C CA . HIS A 1 90 ? -24.663 -7.834 12.339 1.00 93.50 90 HIS A CA 1
ATOM 755 C C . HIS A 1 90 ? -25.655 -7.239 11.330 1.00 93.50 90 HIS A C 1
ATOM 757 O O . HIS A 1 90 ? -25.267 -6.416 10.504 1.00 93.50 90 HIS A O 1
ATOM 763 N N . ASP A 1 91 ? -26.944 -7.562 11.454 1.00 95.19 91 ASP A N 1
ATOM 764 C CA . ASP A 1 91 ? -27.990 -7.090 10.541 1.00 95.19 91 ASP A CA 1
ATOM 765 C C . ASP A 1 91 ? -28.150 -5.570 10.557 1.00 95.19 91 ASP A C 1
ATOM 767 O O . ASP A 1 91 ? -28.380 -4.960 9.512 1.00 9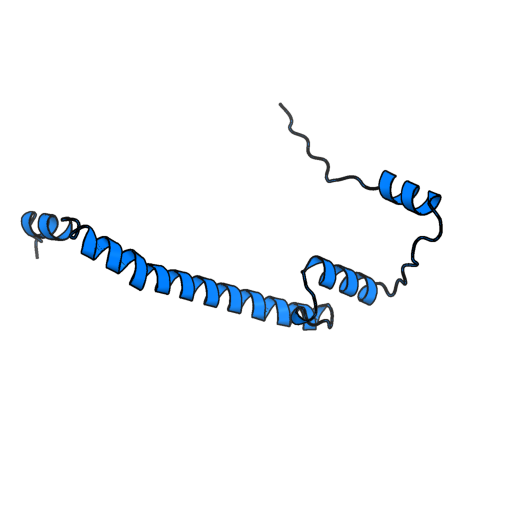5.19 91 ASP A O 1
ATOM 771 N N . PHE A 1 92 ? -28.024 -4.944 11.730 1.00 93.94 92 PHE A N 1
ATOM 772 C CA . PHE A 1 92 ? -28.013 -3.488 11.843 1.00 93.94 92 PHE A CA 1
ATOM 773 C C . PHE A 1 92 ? -26.848 -2.877 11.054 1.00 93.94 92 PHE A C 1
ATOM 775 O O . PHE A 1 92 ? -27.045 -1.920 10.306 1.00 93.94 92 PHE A O 1
ATOM 782 N N . THR A 1 93 ? -25.652 -3.457 11.182 1.00 92.88 93 THR A N 1
ATOM 783 C CA . THR A 1 93 ? -24.447 -2.975 10.497 1.00 92.88 93 THR A CA 1
ATOM 784 C C . THR A 1 93 ? -24.539 -3.179 8.988 1.00 92.88 93 THR A C 1
ATOM 786 O O . THR A 1 93 ? -24.235 -2.258 8.236 1.00 92.88 93 THR A O 1
ATOM 789 N N . GLU A 1 94 ? -24.999 -4.344 8.525 1.00 94.00 94 GLU A N 1
ATOM 790 C CA . GLU A 1 94 ? -25.171 -4.618 7.093 1.00 94.00 94 GLU A CA 1
ATOM 791 C C . GLU A 1 94 ? -26.191 -3.674 6.447 1.00 94.00 94 GLU A C 1
ATOM 793 O O . GLU A 1 94 ? -25.923 -3.116 5.385 1.00 94.00 94 GLU A O 1
ATOM 798 N N . LYS A 1 95 ? -27.325 -3.412 7.112 1.00 95.38 95 LYS A N 1
ATOM 799 C CA . LYS A 1 95 ? -28.342 -2.462 6.621 1.00 95.38 95 LYS A CA 1
ATOM 800 C C . LYS A 1 95 ? -27.864 -1.008 6.615 1.00 95.38 95 LYS A C 1
ATOM 802 O O . LYS A 1 95 ?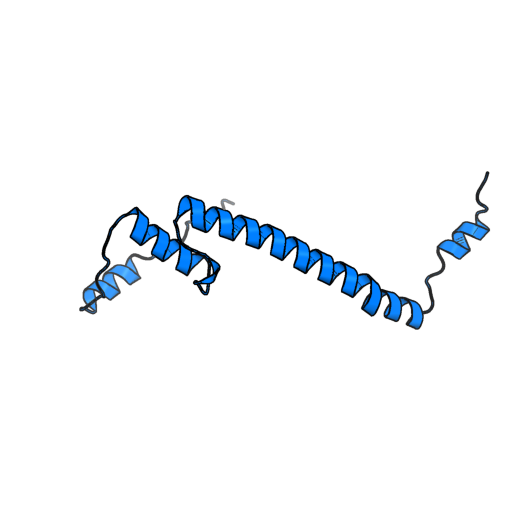 -28.453 -0.180 5.924 1.00 95.38 95 LYS A O 1
ATOM 807 N N . ALA A 1 96 ? -26.835 -0.686 7.396 1.00 92.88 96 ALA A N 1
ATOM 808 C CA . ALA A 1 96 ? -26.250 0.648 7.452 1.00 92.88 96 ALA A CA 1
ATOM 809 C C . ALA A 1 96 ? -25.195 0.895 6.357 1.00 92.88 96 ALA A C 1
ATOM 811 O O . ALA A 1 96 ? -24.764 2.035 6.184 1.00 92.88 96 ALA A O 1
ATOM 812 N N . LYS A 1 97 ? -24.765 -0.134 5.612 1.00 92.88 97 LYS A N 1
ATOM 813 C CA . LYS A 1 97 ? -23.793 0.027 4.525 1.00 92.88 97 LYS A CA 1
ATOM 814 C C . LYS A 1 97 ? -24.464 0.645 3.299 1.00 92.88 97 LYS A C 1
ATOM 816 O O . LYS A 1 97 ? -25.305 0.022 2.659 1.00 92.88 97 LYS A O 1
ATOM 821 N N . TYR A 1 98 ? -24.023 1.844 2.931 1.00 92.06 98 TYR A N 1
ATOM 822 C CA . TYR A 1 98 ? -24.388 2.510 1.682 1.00 92.06 98 TYR A CA 1
ATOM 823 C C . TYR A 1 98 ? -23.120 2.876 0.908 1.00 92.06 98 TYR A C 1
ATOM 825 O O . TYR A 1 98 ? -22.090 3.199 1.500 1.00 92.06 98 TYR A O 1
ATOM 833 N N . GLY A 1 99 ? -23.183 2.794 -0.420 1.00 92.75 99 GLY A N 1
ATOM 834 C CA . GLY A 1 99 ? -22.108 3.260 -1.295 1.00 92.75 99 GLY A CA 1
ATOM 835 C C . GLY A 1 99 ? -22.105 4.782 -1.462 1.00 92.75 99 GLY A C 1
ATOM 836 O O . GLY A 1 99 ? -22.899 5.501 -0.856 1.00 92.75 99 GLY A O 1
ATOM 837 N N . GLY A 1 100 ? -21.225 5.279 -2.332 1.00 91.50 100 GLY A N 1
ATOM 838 C CA . GLY A 1 100 ? -21.220 6.689 -2.726 1.00 91.50 100 GLY A CA 1
ATOM 839 C C . GLY A 1 100 ? -22.456 7.059 -3.553 1.00 91.50 100 GLY A C 1
ATOM 840 O O . GLY A 1 100 ? -22.896 6.293 -4.411 1.00 91.50 100 GLY A O 1
ATOM 841 N N . ILE A 1 101 ? -23.004 8.253 -3.323 1.00 92.81 101 ILE A N 1
ATOM 842 C CA . ILE A 1 101 ? -24.102 8.794 -4.131 1.00 92.81 101 ILE A CA 1
ATOM 843 C C . ILE A 1 101 ? -23.537 9.213 -5.493 1.00 92.81 101 ILE A C 1
ATOM 845 O O . ILE A 1 101 ? -22.624 10.031 -5.559 1.00 92.81 101 ILE A O 1
ATOM 849 N N . SER A 1 102 ? -24.091 8.671 -6.577 1.00 90.38 102 SER A N 1
ATOM 850 C CA . SER A 1 102 ? -23.768 9.073 -7.951 1.00 90.38 102 SER A CA 1
ATOM 851 C C . SER A 1 102 ? -25.042 9.556 -8.639 1.00 90.38 102 SER A C 1
ATOM 853 O O . SER A 1 102 ? -25.968 8.772 -8.831 1.00 90.38 102 SER A O 1
ATOM 855 N N . MET A 1 103 ? -25.106 10.844 -8.986 1.00 88.94 103 MET A N 1
ATOM 856 C CA . MET A 1 103 ? -26.235 11.438 -9.710 1.00 88.94 103 MET A CA 1
ATOM 857 C C . MET A 1 103 ? -25.754 11.986 -11.049 1.00 88.94 103 MET A C 1
ATOM 859 O O . MET A 1 103 ? -24.839 12.805 -11.090 1.00 88.94 103 MET A O 1
ATOM 863 N N . ALA A 1 104 ? -26.388 11.554 -12.135 1.00 77.62 104 ALA A N 1
ATOM 864 C CA . ALA A 1 104 ? -26.254 12.189 -13.438 1.00 77.62 104 ALA A CA 1
ATOM 865 C C . ALA A 1 104 ? -27.487 13.073 -13.664 1.00 77.62 104 ALA A C 1
ATOM 867 O O . ALA A 1 104 ? -28.615 12.594 -13.566 1.00 77.62 104 ALA A O 1
ATOM 868 N N . CYS A 1 105 ? -27.267 14.362 -13.918 1.00 68.25 105 CYS A N 1
ATOM 869 C CA . CYS A 1 105 ? -28.320 15.287 -14.328 1.00 68.25 105 CYS A CA 1
ATOM 870 C C . CYS A 1 105 ? -28.404 15.270 -15.857 1.00 68.25 105 CYS A C 1
ATOM 872 O O . CYS A 1 105 ? -27.362 15.280 -16.516 1.00 68.25 105 CYS A O 1
ATOM 874 N N . GLN A 1 106 ? -29.622 15.206 -16.393 1.00 62.66 106 GLN A N 1
ATOM 875 C CA . GLN A 1 106 ? -29.897 15.256 -17.829 1.00 62.66 106 GLN A CA 1
ATOM 876 C C . GLN A 1 106 ? -30.125 16.693 -18.291 1.00 62.66 106 GLN A C 1
ATOM 878 O O . GLN A 1 106 ? -30.675 17.477 -17.482 1.00 62.66 106 GLN A O 1
#

Secondary structure (DSSP, 8-state):
----HHHHHHHHSPPPHHHHHHIIIIIIHHHHHHHHHHHHHHHHHHHHHHHHHHHS--GGGSSSHHHHHHHHHHHHH---PPPP-SHHHHHHHHHT----------

Organism: NCBI:txid94130

pLDDT: mean 87.04, std 12.16, range [47.69, 97.88]

Foldseek 3Di:
DDDDPVNVVVVPDDPDPVVVVVCCVPVVVVVVVVVVVVVCVVVLVVVQVVLCVQQVDGPVVDPDPVRSVVVSVCSVVVDDDDDDPDPVVVVVVVVPDDDDDDDDDD

=== Feature glossary ===
Key to the feature types in this record:

— What the protein is —

Primary structure: the covalent order of the twenty standard amino acids along the backbone. Two proteins with the same sequence will (almost always) fold to the same structure; two with 30% identity often share a fold but not the details.

Database cross-references. InterPro integrates a dozen domain/family signature databases into unified entries with residue-range hits. GO terms attach function/process/location labels with evidence codes. CATH codes position the fold in a four-level structural taxonomy. Organism is the NCBI-taxonomy species name.

— Where its atoms are —

The mmCIF block holds the 3D Cartesian coordinates of each backbone atom (N, Cα, C, O) in ångströms. mmCIF is the PDB's canonical archive format — a tagged-loop text representation of the atomic model.

Six rendered views show the 3D structure from the faces of a cube — i.e. along ±x, ±y, ±z. Rendering representation is drawn randomly per protein from cartoon (secondary-structure ribbons), sticks (backbone bonds), or molecular surface; coloring is either N→C rainbow (blue at the N-terminus through red at the C-terminus) or one color per chain.

— Local backbone conformation —

DSSP 8-state secondary structure assigns each residue one of H (α-helix), G (3₁₀-helix), I (π-helix), E (extended β-strand), B (isolated β-bridge), T (hydrogen-bonded turn), S (bend), or '-' (coil). The assignment is computed from backbone hydrogen-bond geometry via the Kabsch–Sander algorithm.

P-SEA three-state annotation labels each residue as helix, strand, or coil based purely on the geometry of the Cα trace. It serves as a fallback when the full backbone (and thus DSSP) is unavailable.

The φ/ψ torsion pair specifies the backbone conformation at each residue. φ rotates about the N–Cα bond, ψ about the Cα–C bond. Steric clashes forbid most of the (φ, ψ) plane — the allowed regions (α-helix basin, β-sheet basin, left-handed helix) are the Ramachandran-allowed regions.

— Global shape and packing —

The geometric summary reports three shape descriptors. Rg (radius of gyration) measures how spread out the Cα atoms are about their centre of mass; compact globular proteins have small Rg, elongated or unfolded ones large. Cα contacts (<8 Å, |i−j|>4) count long-range residue pairs in spatial proximity — high for tightly packed folds, near zero for rods or random coil. The bounding-box extents give the protein's footprint along x, y, z in Å.

Accessible surface area quantifies burial. A residue with SASA near zero is packed into the hydrophobic core; one with SASA >100 Å² sits on the surface. Computed here via the Shrake–Rupley numerical algorithm with a 1.4 Å probe.

Plot images: a contact map (which residues are close in 3D, as an N×N binary image), a Ramachandran scatter (backbone torsion angles, revealing secondary-structure composition at a glance), and — for AlphaFold structures — a PAE heatmap (pairwise prediction confidence).

— Structural neighborhood —

The Foldseek 3Di string encodes local tertiary geometry as a 20-letter alphabet — one character per residue — derived from the relative positions of nearby Cα atoms. Unlike the amino-acid sequence, 3Di is a direct function of the 3D structure, so two proteins with the same fold have similar 3Di strings even at low sequence identity.

Nearest PDB neighbors are the top structural matches found by Foldseek when searching this structure against the entire Protein Data Bank. Each hit reports a TM-score (0 to 1; >0.5 almost always implies the same fold) and an E-value. These are *structural* homologs — they may share no detectable sequence similarity.

— Confidence and disorder —

For AlphaFold models, the B-factor field carries pLDDT — the model's own estimate of local accuracy on a 0–100 scale. Regions with pLDDT<50 should be treated as essentially unmodeled; they often correspond to intrinsically disordered segments.

B-factor (Debye–Waller factor) reflects atomic displacement in the crystal lattice. It is an experimental observable (units Å²), not a prediction; low values mean the atom is pinned down, high values mean it moves or is heterogeneous across the crystal.

Predicted aligned error is AlphaFold's pairwise confidence. Unlike pLDDT (per-residue), PAE is per-residue-pair and captures whether two parts of the structure are correctly placed relative to each other. Units are ångströms of expected positional error.